Protein AF-A0AB36SQN6-F1 (afdb_monomer)

pLDDT: mean 85.52, std 9.32, range [58.88, 95.12]

Organism: NCBI:txid155322

Radius of gyration: 16.88 Å; Cα contacts (8 Å, |Δi|>4): 206; chains: 1; bounding box: 36×28×57 Å

Solvent-accessible surface area (backbone atoms only — not comparable to full-atom values): 7758 Å² total; per-residue (Å²): 106,82,45,83,35,73,58,81,16,45,70,47,32,49,52,54,48,48,55,47,48,49,56,56,47,68,81,52,64,94,81,62,40,45,36,44,35,35,35,62,91,55,66,18,29,53,28,37,37,28,54,42,69,65,54,45,53,55,48,53,56,50,47,39,61,76,69,49,31,77,82,45,98,50,52,56,61,47,46,70,56,44,43,34,36,38,56,39,47,49,67,56,41,71,76,39,44,82,83,44,64,86,47,40,84,51,95,46,56,43,94,88,42,47,29,28,37,32,82,48,82,60,73,54,78,94,78,88,83,84,78,84,79,79,128

Nearest PDB structures (foldseek):
  2n8m-assembly1_A  TM=4.175E-01  e=2.746E+00  Gallus gallus
  2p4n-assembly1_K  TM=2.845E-01  e=4.450E+00  unclassified

Foldseek 3Di:
DKDKDQQPADVRSVVVLLVVCQVVLADDDPPFKWKKKAFPVVNRSIIMIDRDPVVVVVVVVVVCVVVVLVPDPDSFCSCQRMKMKIKDWPVRCVVPVVVQPPWAWDPRDRPNITITIDIDGDTDDDDDDDDPPDD

Sequence (135 aa):
MVRSLDWGGLKSNWEAFKEFVQREGKGTSILTEYYFVFREDDCGDEAYIFTTHSDLDDWLSEMFWQWERYDTRNVEESMEDVFVWKLISESDFKRLDTLYKGARETSIEINGERYYRKLIKVSVEPTVVVSTNFY

Structure (mmCIF, N/CA/C/O backbone):
data_AF-A0AB36SQN6-F1
#
_entry.id   AF-A0AB36SQN6-F1
#
loop_
_atom_site.group_PDB
_atom_site.id
_atom_site.type_symbol
_atom_site.label_atom_id
_atom_site.label_alt_id
_atom_site.label_comp_id
_atom_site.label_asym_id
_atom_site.label_entity_id
_atom_site.label_seq_id
_atom_site.pdbx_PDB_ins_code
_atom_site.Cartn_x
_atom_site.Cartn_y
_atom_site.Cartn_z
_atom_site.occupancy
_atom_site.B_iso_or_equiv
_atom_site.auth_seq_id
_atom_site.auth_comp_id
_atom_site.auth_asym_id
_atom_site.auth_atom_id
_atom_site.pdbx_PDB_model_num
ATOM 1 N N . MET A 1 1 ? 0.178 13.421 -2.690 1.00 62.34 1 MET A N 1
ATOM 2 C CA . MET A 1 1 ? 1.388 13.747 -1.902 1.00 62.34 1 MET A CA 1
ATOM 3 C C . MET A 1 1 ? 2.085 12.465 -1.479 1.00 62.34 1 MET A C 1
ATOM 5 O O . MET A 1 1 ? 1.464 11.647 -0.810 1.00 62.34 1 MET A O 1
ATOM 9 N N . VAL A 1 2 ? 3.363 12.322 -1.833 1.00 74.50 2 VAL A N 1
ATOM 10 C CA . VAL A 1 2 ? 4.221 11.200 -1.422 1.00 74.50 2 VAL A CA 1
ATOM 11 C C . VAL A 1 2 ? 5.061 11.629 -0.222 1.00 74.50 2 VAL A C 1
ATOM 13 O O . VAL A 1 2 ? 5.615 12.730 -0.225 1.00 74.50 2 VAL A O 1
ATOM 16 N N . ARG A 1 3 ? 5.155 10.789 0.812 1.00 81.31 3 ARG A N 1
ATOM 17 C CA . ARG A 1 3 ? 6.105 10.984 1.922 1.00 81.31 3 ARG A CA 1
ATOM 18 C C . ARG A 1 3 ? 7.043 9.789 2.010 1.00 81.31 3 ARG A C 1
ATOM 20 O O . ARG A 1 3 ? 6.563 8.679 2.213 1.00 81.31 3 ARG A O 1
ATOM 27 N N . SER A 1 4 ? 8.346 10.023 1.889 1.00 82.12 4 SER A N 1
ATOM 28 C CA . SER A 1 4 ? 9.369 9.000 2.109 1.00 82.12 4 SER A CA 1
ATOM 29 C C . SER A 1 4 ? 9.650 8.804 3.602 1.00 82.12 4 SER A C 1
ATOM 31 O O . SER A 1 4 ? 9.551 9.730 4.413 1.00 82.12 4 SER A O 1
ATOM 33 N N . LEU A 1 5 ? 9.977 7.570 3.959 1.00 80.38 5 LEU A N 1
ATOM 34 C CA . LEU A 1 5 ? 10.345 7.107 5.284 1.00 80.38 5 LEU A CA 1
ATOM 35 C C . LEU A 1 5 ? 11.647 6.319 5.158 1.00 80.38 5 LEU A C 1
ATOM 37 O O . LEU A 1 5 ? 11.700 5.351 4.405 1.00 80.38 5 LEU A O 1
ATOM 41 N N . ASP A 1 6 ? 12.654 6.731 5.919 1.00 80.69 6 ASP A N 1
ATOM 42 C CA . ASP A 1 6 ? 13.932 6.031 6.040 1.00 80.69 6 ASP A CA 1
ATOM 43 C C . ASP A 1 6 ? 14.360 6.016 7.513 1.00 80.69 6 ASP A C 1
ATOM 45 O O . ASP A 1 6 ? 15.198 6.791 7.975 1.00 80.69 6 ASP A O 1
ATOM 49 N N . TRP A 1 7 ? 13.659 5.201 8.307 1.00 75.88 7 TRP A N 1
ATOM 50 C CA . TRP A 1 7 ? 13.851 5.088 9.757 1.00 75.88 7 TRP A CA 1
ATOM 51 C C . TRP A 1 7 ? 14.675 3.854 10.158 1.00 75.88 7 TRP A C 1
ATOM 53 O O . TRP A 1 7 ? 14.579 3.390 11.299 1.00 75.88 7 TRP A O 1
ATOM 63 N N . GLY A 1 8 ? 15.479 3.308 9.239 1.00 74.69 8 GLY A N 1
ATOM 64 C CA . 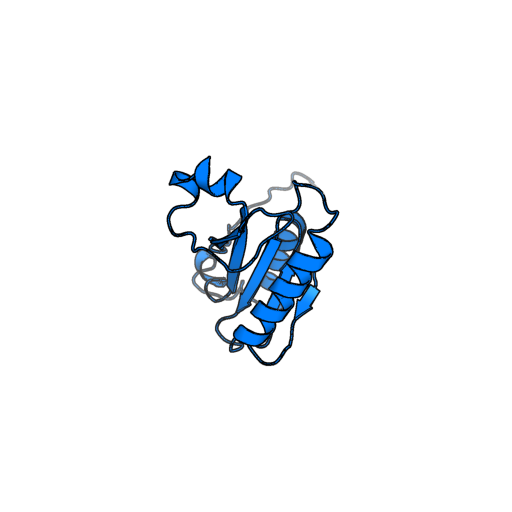GLY A 1 8 ? 16.337 2.145 9.494 1.00 74.69 8 GLY A CA 1
ATOM 65 C C . GLY A 1 8 ? 15.578 0.815 9.522 1.00 74.69 8 GLY A C 1
ATOM 66 O O . GLY A 1 8 ? 15.781 0.004 10.432 1.00 74.69 8 GLY A O 1
ATOM 67 N N . GLY A 1 9 ? 14.656 0.632 8.572 1.00 84.56 9 GLY A N 1
ATOM 68 C CA . GLY A 1 9 ? 14.030 -0.653 8.263 1.00 84.56 9 GLY A CA 1
ATOM 69 C C . GLY A 1 9 ? 12.508 -0.704 8.430 1.00 84.56 9 GLY A C 1
ATOM 70 O O . GLY A 1 9 ? 11.870 0.154 9.054 1.00 84.56 9 GLY A O 1
ATOM 71 N N . LEU A 1 10 ? 11.912 -1.794 7.928 1.00 85.62 10 LEU A N 1
ATOM 72 C CA . LEU A 1 10 ? 10.457 -1.950 7.784 1.00 85.62 10 LEU A CA 1
ATOM 73 C C . LEU A 1 10 ? 9.675 -1.735 9.086 1.00 85.62 10 LEU A C 1
ATOM 75 O O . LEU A 1 10 ? 8.595 -1.145 9.082 1.00 85.62 10 LEU A O 1
ATOM 79 N N . LYS A 1 11 ? 10.199 -2.228 10.216 1.00 88.38 11 LYS A N 1
ATOM 80 C CA . LYS A 1 11 ? 9.527 -2.100 11.516 1.00 88.38 11 LYS A CA 1
ATOM 81 C C . LYS A 1 11 ? 9.444 -0.637 11.949 1.00 88.38 11 LYS A C 1
ATOM 83 O O . LYS A 1 11 ? 8.368 -0.191 12.333 1.00 88.38 11 LYS A O 1
ATOM 88 N N . SER A 1 12 ? 10.553 0.094 11.879 1.00 88.50 12 SER A N 1
ATOM 89 C CA . SER A 1 12 ? 10.612 1.510 12.250 1.00 88.50 12 SER A CA 1
ATOM 90 C C . SER A 1 12 ? 9.764 2.362 11.306 1.00 88.50 12 SER A C 1
ATOM 92 O O . SER A 1 12 ? 8.981 3.193 11.759 1.00 88.50 12 SER A O 1
ATOM 94 N N . ASN A 1 13 ? 9.836 2.079 10.003 1.00 90.81 13 ASN A N 1
ATOM 95 C CA . ASN A 1 13 ? 9.009 2.728 8.989 1.00 90.81 13 ASN A CA 1
ATOM 96 C C . ASN A 1 13 ? 7.512 2.487 9.223 1.00 90.81 13 ASN A C 1
ATOM 98 O O . ASN A 1 13 ? 6.708 3.414 9.123 1.00 90.81 13 ASN A O 1
ATOM 102 N N . TRP A 1 14 ? 7.128 1.271 9.613 1.00 91.56 14 TRP A N 1
ATOM 103 C CA . TRP A 1 14 ? 5.750 0.973 9.984 1.00 91.56 14 TRP A CA 1
ATOM 104 C C . TRP A 1 14 ? 5.298 1.746 11.229 1.00 91.56 14 TRP A C 1
ATOM 106 O O . TRP A 1 14 ? 4.194 2.284 11.236 1.00 91.56 14 TRP A O 1
ATOM 116 N N . GLU A 1 15 ? 6.126 1.844 12.274 1.00 91.75 15 GLU A N 1
ATOM 117 C CA . GLU A 1 15 ? 5.802 2.658 13.456 1.00 91.75 15 GLU A CA 1
ATOM 118 C C . GLU A 1 15 ? 5.600 4.137 13.088 1.00 91.75 15 GLU A C 1
ATOM 120 O O . GLU A 1 15 ? 4.573 4.717 13.445 1.00 91.75 15 GLU A O 1
ATOM 125 N N . ALA A 1 16 ? 6.497 4.713 12.284 1.00 91.56 16 ALA A N 1
ATOM 126 C CA . ALA A 1 16 ? 6.369 6.088 11.800 1.00 91.56 16 ALA A CA 1
ATOM 127 C C . ALA A 1 16 ? 5.099 6.300 10.955 1.00 91.56 16 ALA A C 1
ATOM 129 O O . ALA A 1 16 ? 4.413 7.318 11.086 1.00 91.56 16 ALA A O 1
ATOM 130 N N . PHE A 1 17 ? 4.740 5.321 10.118 1.00 92.25 17 PHE A N 1
ATOM 131 C CA . PHE A 1 17 ? 3.482 5.335 9.379 1.00 92.25 17 PHE A CA 1
ATOM 132 C C . PHE A 1 17 ? 2.266 5.330 10.311 1.00 92.25 17 PHE A C 1
ATOM 134 O O . PHE A 1 17 ? 1.352 6.131 10.117 1.00 92.25 17 PHE A O 1
ATOM 141 N N . LYS A 1 18 ? 2.255 4.494 11.357 1.00 91.75 18 LYS A N 1
ATOM 142 C CA . LYS A 1 18 ? 1.161 4.485 12.342 1.00 91.75 18 LYS A CA 1
ATOM 143 C C . LYS A 1 18 ? 0.998 5.844 13.018 1.00 91.75 18 LYS A C 1
ATOM 145 O O . LYS A 1 18 ? -0.121 6.347 13.093 1.00 91.75 18 LYS A O 1
ATOM 150 N N . GLU A 1 19 ? 2.094 6.451 13.469 1.00 90.94 19 GLU A N 1
ATOM 151 C CA . GLU A 1 19 ? 2.069 7.782 14.087 1.00 90.94 19 GLU A CA 1
ATOM 152 C C . GLU A 1 19 ? 1.550 8.853 13.120 1.00 90.94 19 GLU A C 1
ATOM 154 O O . GLU A 1 19 ? 0.759 9.719 13.502 1.00 90.94 19 GLU A O 1
ATOM 159 N N . PHE A 1 20 ? 1.961 8.790 11.850 1.00 90.38 20 PHE A N 1
ATOM 160 C CA . PHE A 1 20 ? 1.447 9.661 10.796 1.00 90.38 20 PHE A CA 1
ATOM 161 C C . PHE A 1 20 ? -0.070 9.517 10.633 1.00 90.38 20 PHE A C 1
ATOM 163 O O . PHE A 1 20 ? -0.785 10.513 10.743 1.00 90.38 20 PHE A O 1
ATOM 170 N N . VAL A 1 21 ? -0.565 8.293 10.443 1.00 89.50 21 VAL A N 1
ATOM 171 C CA . VAL A 1 21 ? -1.993 8.019 10.235 1.00 89.50 21 VAL A CA 1
ATOM 172 C C . VAL A 1 21 ? -2.823 8.449 11.445 1.00 89.50 21 VAL A C 1
ATOM 174 O O . VAL A 1 21 ? -3.855 9.092 11.289 1.00 89.50 21 VAL A O 1
ATOM 177 N N . GLN A 1 22 ? -2.368 8.166 12.667 1.00 87.94 22 GLN A N 1
ATOM 178 C CA . GLN A 1 22 ? -3.093 8.536 13.887 1.00 87.94 22 GLN A CA 1
ATOM 179 C C . GLN A 1 22 ? -3.118 10.045 14.155 1.00 87.94 22 GLN A C 1
ATOM 181 O O . GLN A 1 22 ? -4.027 10.536 14.827 1.00 87.94 22 GLN A O 1
ATOM 186 N N . ARG A 1 23 ? -2.119 10.784 13.666 1.00 86.25 23 ARG A N 1
ATOM 187 C CA . ARG A 1 23 ? -2.052 12.244 13.770 1.00 86.25 23 ARG A CA 1
ATOM 188 C C . ARG A 1 23 ? -2.912 12.921 12.708 1.00 86.25 23 ARG A C 1
ATOM 190 O O . ARG A 1 23 ? -3.724 13.767 13.057 1.00 86.25 23 ARG A O 1
ATOM 197 N N . GLU A 1 24 ? -2.742 12.553 11.441 1.00 82.38 24 GLU A N 1
ATOM 198 C CA . GLU A 1 24 ? -3.441 13.188 10.314 1.00 82.38 24 GLU A CA 1
ATOM 199 C C . GLU A 1 24 ? -4.894 12.713 10.194 1.00 82.38 24 GLU A C 1
ATOM 201 O O . GLU A 1 24 ? -5.769 13.482 9.806 1.00 82.38 24 GLU A O 1
ATOM 206 N N . GLY A 1 25 ? -5.178 11.464 10.578 1.00 73.44 25 GLY A N 1
ATOM 207 C CA . GLY A 1 25 ? -6.524 10.882 10.619 1.00 73.44 25 GLY A CA 1
ATOM 208 C C . GLY A 1 25 ? -7.483 11.617 11.565 1.00 73.44 25 GLY A C 1
ATOM 209 O O . GLY A 1 25 ? -8.704 11.585 11.398 1.00 73.44 25 GLY A O 1
ATOM 210 N N . LYS A 1 26 ? -6.942 12.340 12.554 1.00 65.06 26 LYS A N 1
ATOM 211 C CA . LYS A 1 26 ? -7.705 13.197 13.471 1.00 65.06 26 LYS A CA 1
ATOM 212 C C . LYS A 1 26 ? -8.037 14.530 12.794 1.00 65.06 26 LYS A C 1
ATOM 214 O O . LYS A 1 26 ? -7.457 15.561 13.114 1.00 65.06 26 LYS A O 1
ATOM 219 N N . GLY A 1 27 ? -8.979 14.504 11.854 1.00 58.88 27 GLY A N 1
ATOM 220 C CA . GLY A 1 27 ? -9.505 15.705 11.189 1.00 58.88 27 GLY A CA 1
ATOM 221 C C . GLY A 1 27 ? -9.545 15.638 9.664 1.00 58.88 27 GLY A C 1
ATOM 222 O O . GLY A 1 27 ? -10.016 16.581 9.031 1.00 58.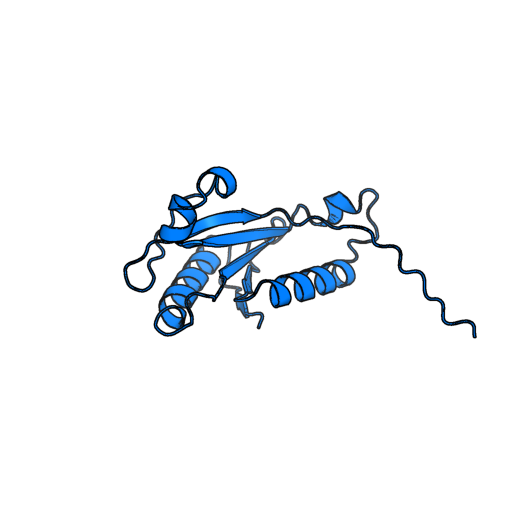88 27 GLY A O 1
ATOM 223 N N . THR A 1 28 ? -9.079 14.543 9.068 1.00 60.69 28 THR A N 1
ATOM 224 C CA . THR A 1 28 ? -9.184 14.290 7.627 1.00 60.69 28 THR A CA 1
ATOM 225 C C . THR A 1 28 ? -10.508 13.617 7.260 1.00 60.69 28 THR A C 1
ATOM 227 O O . THR A 1 28 ? -11.214 13.060 8.102 1.00 60.69 28 THR A O 1
ATOM 230 N N . SER A 1 29 ? -10.890 13.753 5.988 1.00 62.31 29 SER A N 1
ATOM 231 C CA . SER A 1 29 ? -12.131 13.201 5.441 1.00 62.31 29 SER A CA 1
ATOM 232 C C . SER A 1 29 ? -12.161 11.675 5.566 1.00 62.31 29 SER A C 1
ATOM 234 O O . SER A 1 29 ? -11.143 11.016 5.382 1.00 62.31 29 SER A O 1
ATOM 236 N N . ILE A 1 30 ? -13.355 11.108 5.754 1.00 61.53 30 ILE A N 1
ATOM 237 C CA . ILE A 1 30 ? -13.611 9.654 5.709 1.00 61.53 30 ILE A CA 1
ATOM 238 C C . ILE A 1 30 ? -13.177 9.010 4.375 1.00 61.53 30 ILE A C 1
ATOM 240 O O . ILE A 1 30 ? -13.076 7.795 4.273 1.00 61.53 30 ILE A O 1
ATOM 244 N N . LEU A 1 31 ? -12.933 9.830 3.348 1.00 68.00 31 LEU A N 1
ATOM 245 C CA . LEU A 1 31 ? -12.509 9.415 2.012 1.00 68.00 31 LEU A CA 1
ATOM 246 C C . LEU A 1 31 ? -10.986 9.284 1.858 1.00 68.00 31 LEU A C 1
ATOM 248 O O . LEU A 1 31 ? -10.522 8.956 0.770 1.00 68.00 31 LEU A O 1
ATOM 252 N N . THR A 1 32 ? -10.197 9.597 2.889 1.00 81.44 32 THR A N 1
ATOM 253 C CA . THR A 1 32 ? -8.739 9.471 2.807 1.00 81.44 32 THR A CA 1
ATOM 254 C C . THR A 1 32 ? -8.332 7.999 2.813 1.00 81.44 32 THR A C 1
ATOM 256 O O . THR A 1 32 ? -8.643 7.257 3.741 1.00 81.44 32 THR A O 1
ATOM 259 N N . GLU A 1 33 ? -7.598 7.583 1.783 1.00 87.94 33 GLU A N 1
ATOM 260 C CA . GLU A 1 33 ? -7.103 6.216 1.643 1.00 87.94 33 GLU A CA 1
ATOM 261 C C . GLU A 1 33 ? -5.617 6.160 1.973 1.00 87.94 33 GLU A C 1
ATOM 263 O O . GLU A 1 33 ? -4.818 6.826 1.326 1.00 87.94 33 GLU A O 1
ATOM 268 N N . TYR A 1 34 ? -5.220 5.349 2.949 1.00 92.38 34 TYR A N 1
ATOM 269 C CA . TYR A 1 34 ? -3.816 5.253 3.339 1.00 92.38 34 TYR A CA 1
ATOM 270 C C . TYR A 1 34 ? -3.142 4.040 2.704 1.00 92.38 34 TYR A C 1
ATOM 272 O O . TYR A 1 34 ? -3.588 2.903 2.891 1.00 92.38 34 TYR A O 1
ATOM 280 N N . TYR A 1 35 ? -2.025 4.291 2.030 1.00 94.88 35 TYR A N 1
ATOM 281 C CA . TYR A 1 35 ? -1.160 3.274 1.447 1.00 94.88 35 TYR A CA 1
ATOM 282 C C . TYR A 1 35 ? 0.245 3.383 2.034 1.00 94.88 35 TYR A C 1
ATOM 284 O O . TYR A 1 35 ? 0.782 4.481 2.183 1.00 94.88 35 TYR A O 1
ATOM 292 N N . PHE A 1 36 ? 0.830 2.233 2.352 1.00 94.62 36 PHE A N 1
ATOM 293 C CA . PHE A 1 36 ? 2.208 2.083 2.799 1.00 94.62 36 PHE A CA 1
ATOM 294 C C . PHE A 1 36 ? 2.940 1.171 1.817 1.00 94.62 36 PHE A C 1
ATOM 296 O O . PHE A 1 36 ? 2.576 0.002 1.678 1.00 94.62 36 PHE A O 1
ATOM 303 N N . VAL A 1 37 ? 3.939 1.713 1.131 1.00 93.94 37 VAL A N 1
ATOM 304 C CA . VAL A 1 37 ? 4.711 1.020 0.099 1.00 93.94 37 VAL A CA 1
ATOM 305 C C . VAL A 1 37 ? 6.115 0.750 0.610 1.00 93.94 37 VAL A C 1
ATOM 307 O O . VAL A 1 37 ? 6.723 1.629 1.213 1.00 93.94 37 VAL A O 1
ATOM 310 N N . PHE A 1 38 ? 6.631 -0.449 0.375 1.00 90.94 38 PHE A N 1
ATOM 311 C CA . PHE A 1 38 ? 8.005 -0.830 0.697 1.00 90.94 38 PHE A CA 1
ATOM 312 C C . PHE A 1 38 ? 8.500 -1.870 -0.310 1.00 90.94 38 PHE A C 1
ATOM 314 O O . PHE A 1 38 ? 7.694 -2.562 -0.938 1.00 90.94 38 PHE A O 1
ATOM 321 N N . ARG A 1 39 ? 9.819 -1.986 -0.456 1.00 86.88 39 ARG A N 1
ATOM 322 C CA . ARG A 1 39 ? 10.458 -2.956 -1.354 1.00 86.88 39 ARG A CA 1
ATOM 323 C C . ARG A 1 39 ? 11.127 -4.084 -0.581 1.00 86.88 39 ARG A C 1
ATOM 325 O O . ARG A 1 39 ? 11.594 -3.867 0.538 1.00 86.88 39 ARG A O 1
ATOM 332 N N . GLU A 1 40 ? 11.163 -5.280 -1.168 1.00 77.31 40 GLU A N 1
ATOM 333 C CA . GLU A 1 40 ? 11.825 -6.445 -0.560 1.00 77.31 40 GLU A CA 1
ATOM 334 C C . GLU A 1 40 ? 13.348 -6.285 -0.490 1.00 77.31 40 GLU A C 1
ATOM 336 O O . GLU A 1 40 ? 13.942 -6.513 0.565 1.00 77.31 40 GLU A O 1
ATOM 341 N N . ASP A 1 41 ? 13.962 -5.848 -1.593 1.00 66.00 41 ASP A N 1
ATOM 342 C CA . ASP A 1 41 ? 15.424 -5.789 -1.746 1.00 66.00 41 ASP A CA 1
ATOM 343 C C . ASP A 1 41 ? 16.093 -4.751 -0.835 1.00 66.00 41 ASP A C 1
ATOM 345 O O . ASP A 1 41 ? 17.249 -4.918 -0.446 1.00 66.00 41 ASP A O 1
ATOM 349 N N . ASP A 1 42 ? 15.358 -3.719 -0.420 1.00 60.56 42 ASP A N 1
ATOM 350 C CA . ASP A 1 42 ? 15.902 -2.624 0.386 1.00 60.56 42 ASP A CA 1
ATOM 351 C C . ASP A 1 42 ? 15.849 -2.924 1.897 1.00 60.56 42 ASP A C 1
ATOM 353 O O . ASP A 1 42 ? 15.935 -2.009 2.703 1.00 60.56 42 ASP A O 1
ATOM 357 N N . CYS A 1 43 ? 15.611 -4.174 2.329 1.00 59.50 43 CYS A N 1
ATOM 358 C CA . CYS A 1 43 ? 15.328 -4.529 3.739 1.00 59.50 43 CYS A CA 1
ATOM 359 C C . CYS A 1 43 ? 14.183 -3.702 4.382 1.00 59.50 43 CYS A C 1
ATOM 361 O O . CYS A 1 43 ? 13.997 -3.690 5.607 1.00 59.50 43 CYS A O 1
ATOM 363 N N . GLY A 1 44 ? 13.380 -3.025 3.553 1.00 59.69 44 GLY A N 1
ATOM 364 C CA . GLY A 1 44 ? 12.411 -2.017 3.964 1.00 59.69 44 GLY A CA 1
ATOM 365 C C . GLY A 1 44 ? 13.026 -0.764 4.593 1.00 59.69 44 GLY A C 1
ATOM 366 O O . GLY A 1 44 ? 12.338 -0.132 5.395 1.00 59.69 44 GLY A O 1
ATOM 367 N N . ASP A 1 45 ? 14.283 -0.437 4.285 1.00 69.62 45 ASP A N 1
ATOM 368 C CA . ASP A 1 45 ? 14.949 0.809 4.676 1.00 69.62 45 ASP A CA 1
ATOM 369 C C . ASP A 1 45 ? 14.206 1.999 4.077 1.00 69.62 45 ASP A C 1
ATOM 371 O O . ASP A 1 45 ? 13.827 2.909 4.807 1.00 69.62 45 ASP A O 1
ATOM 375 N N . GLU A 1 46 ? 13.823 1.905 2.804 1.00 82.06 46 GLU A N 1
ATOM 376 C CA . GLU A 1 46 ? 12.946 2.878 2.166 1.00 82.06 46 GLU A CA 1
ATOM 377 C C . GLU A 1 46 ? 11.484 2.413 2.178 1.00 82.06 46 GLU A C 1
ATOM 379 O O . GLU A 1 46 ? 11.126 1.334 1.692 1.00 82.06 46 GLU A O 1
ATOM 384 N N . ALA A 1 47 ? 10.611 3.260 2.717 1.00 89.56 47 ALA A N 1
ATOM 385 C CA . ALA A 1 47 ? 9.169 3.105 2.612 1.00 89.56 47 ALA A CA 1
ATOM 386 C C . ALA A 1 47 ? 8.500 4.427 2.231 1.00 89.56 47 ALA A C 1
ATOM 388 O O . ALA A 1 47 ? 9.029 5.512 2.458 1.00 89.56 47 ALA A O 1
ATOM 389 N N . TYR A 1 48 ? 7.304 4.345 1.665 1.00 92.75 48 TYR A N 1
ATOM 390 C CA . TYR A 1 48 ? 6.593 5.496 1.125 1.00 92.75 48 TYR A CA 1
ATOM 391 C C . TYR A 1 48 ? 5.137 5.483 1.583 1.00 92.75 48 TYR A C 1
ATOM 393 O O . TYR A 1 48 ? 4.501 4.430 1.660 1.00 92.75 48 TYR A O 1
ATOM 401 N N . ILE A 1 49 ? 4.602 6.660 1.902 1.00 93.81 49 ILE A N 1
ATOM 402 C CA . ILE A 1 49 ? 3.211 6.842 2.317 1.00 93.81 49 ILE A CA 1
ATOM 403 C C . ILE A 1 49 ? 2.450 7.636 1.262 1.00 93.81 49 ILE A C 1
ATOM 405 O O . ILE A 1 49 ? 2.907 8.701 0.836 1.00 93.81 49 ILE A O 1
ATOM 409 N N . PHE A 1 50 ? 1.245 7.164 0.945 1.00 93.75 50 PHE A N 1
ATOM 410 C CA . PHE A 1 50 ? 0.289 7.840 0.073 1.00 93.75 50 PHE A CA 1
ATOM 411 C C . PHE A 1 50 ? -1.074 7.937 0.753 1.00 93.75 50 PHE A C 1
ATOM 413 O O . PHE A 1 50 ? -1.463 7.060 1.526 1.00 93.75 50 PHE A O 1
ATOM 420 N N . THR A 1 51 ? -1.791 9.022 0.466 1.00 91.62 51 THR A N 1
ATOM 421 C CA . THR A 1 51 ? -3.122 9.317 1.027 1.00 91.62 51 THR A CA 1
ATOM 422 C C . THR A 1 51 ? -4.240 9.313 -0.023 1.00 91.62 51 THR A C 1
ATOM 424 O O . THR A 1 51 ? -5.391 9.621 0.294 1.00 91.62 51 THR A O 1
ATOM 427 N N . THR A 1 52 ? -3.900 9.029 -1.283 1.00 89.94 52 THR A N 1
ATOM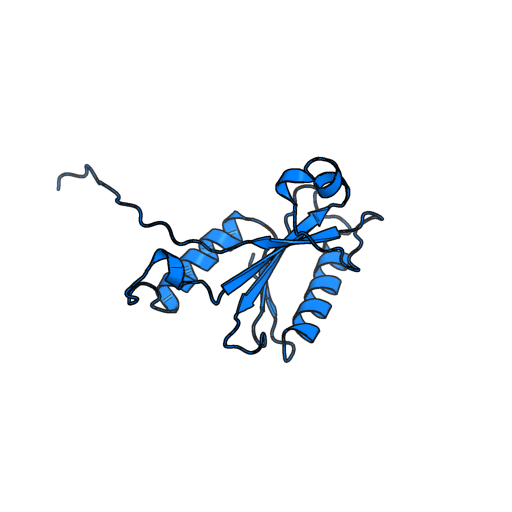 428 C CA . THR A 1 52 ? -4.838 8.866 -2.398 1.00 89.94 52 THR A CA 1
ATOM 429 C C . THR A 1 52 ? -4.338 7.759 -3.322 1.00 89.94 52 THR A C 1
ATOM 431 O O . THR A 1 52 ? -3.133 7.511 -3.396 1.00 89.94 52 THR A O 1
ATOM 434 N N . HIS A 1 53 ? -5.257 7.098 -4.027 1.00 90.81 53 HIS A N 1
ATOM 435 C CA . HIS A 1 53 ? -4.899 6.082 -5.014 1.00 90.81 53 HIS A CA 1
ATOM 436 C C . HIS A 1 53 ? -4.184 6.674 -6.237 1.00 90.81 53 HIS A C 1
ATOM 438 O O . HIS A 1 53 ? -3.196 6.109 -6.683 1.00 90.81 53 HIS A O 1
ATOM 444 N N . SER A 1 54 ? -4.611 7.844 -6.725 1.00 91.50 54 SER A N 1
ATOM 445 C CA . SER A 1 54 ? -3.993 8.481 -7.897 1.00 91.50 54 SER A CA 1
ATOM 446 C C . SER A 1 54 ? -2.525 8.839 -7.665 1.00 91.50 54 SER A C 1
ATOM 448 O O . SER A 1 54 ? -1.699 8.595 -8.530 1.00 91.50 54 SER A O 1
ATOM 450 N N . ASP A 1 55 ? -2.181 9.351 -6.475 1.00 92.62 55 ASP A N 1
ATOM 451 C CA . ASP A 1 55 ? -0.779 9.640 -6.142 1.00 92.62 55 ASP A CA 1
ATOM 452 C C . ASP A 1 55 ? 0.089 8.371 -6.134 1.00 92.62 55 ASP A C 1
ATOM 454 O O . ASP A 1 55 ? 1.275 8.433 -6.450 1.00 92.62 55 ASP A O 1
ATOM 458 N N . LEU A 1 56 ? -0.485 7.238 -5.711 1.00 94.12 56 LEU A N 1
ATOM 459 C CA . LEU A 1 56 ? 0.201 5.949 -5.706 1.00 94.12 56 LEU A CA 1
ATOM 460 C C . LEU A 1 56 ? 0.428 5.454 -7.138 1.00 94.12 56 LEU A C 1
ATOM 462 O O . LEU A 1 56 ? 1.539 5.039 -7.452 1.00 94.12 56 LEU A O 1
ATOM 466 N N . ASP A 1 57 ? -0.596 5.510 -7.989 1.00 92.88 57 ASP A N 1
ATOM 467 C CA . ASP A 1 57 ? -0.516 5.049 -9.380 1.00 92.88 57 ASP A CA 1
ATOM 468 C C . ASP A 1 57 ? 0.467 5.887 -10.208 1.00 92.88 57 ASP A C 1
ATOM 470 O O . ASP A 1 57 ? 1.291 5.330 -10.940 1.00 92.88 57 ASP A O 1
ATOM 474 N N . ASP A 1 58 ? 0.430 7.214 -10.053 1.00 93.50 58 ASP A N 1
ATOM 475 C CA . ASP A 1 58 ? 1.360 8.126 -10.723 1.00 93.50 58 ASP A CA 1
ATOM 476 C C . ASP A 1 58 ? 2.807 7.822 -10.307 1.00 93.50 58 ASP A C 1
ATOM 478 O O . ASP A 1 58 ? 3.697 7.712 -11.152 1.00 93.50 58 ASP A O 1
ATOM 482 N N . TRP A 1 59 ? 3.040 7.610 -9.007 1.00 94.94 59 TRP A N 1
ATOM 483 C CA . TRP A 1 59 ? 4.365 7.276 -8.490 1.00 94.94 59 TRP A CA 1
ATOM 484 C C . TRP A 1 59 ? 4.837 5.891 -8.933 1.00 94.94 59 TRP A C 1
ATO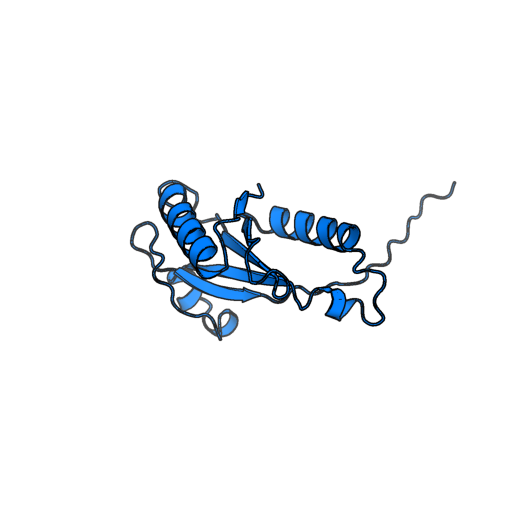M 486 O O . TRP A 1 59 ? 5.976 5.754 -9.366 1.00 94.94 59 TRP A O 1
ATOM 496 N N . LEU A 1 60 ? 3.986 4.860 -8.881 1.00 93.88 60 LEU A N 1
ATOM 497 C CA . LEU A 1 60 ? 4.339 3.520 -9.367 1.00 93.88 60 LEU A CA 1
ATOM 498 C C . LEU A 1 60 ? 4.709 3.555 -10.852 1.00 93.88 60 LEU A C 1
ATOM 500 O O . LEU A 1 60 ? 5.680 2.914 -11.254 1.00 93.88 60 LEU A O 1
ATOM 504 N N . SER A 1 61 ? 3.979 4.344 -11.644 1.00 92.56 61 SER A N 1
ATOM 505 C CA . SER A 1 61 ? 4.272 4.558 -13.061 1.00 92.56 61 SER A CA 1
ATOM 506 C C . SER A 1 61 ? 5.623 5.243 -13.259 1.00 92.56 61 SER A C 1
ATOM 508 O O . SER A 1 61 ? 6.411 4.807 -14.092 1.00 92.56 61 SER A O 1
ATOM 510 N N . GLU A 1 62 ? 5.926 6.286 -12.485 1.00 93.38 62 GLU A N 1
ATOM 511 C CA . GLU A 1 62 ? 7.226 6.962 -12.523 1.00 93.38 62 GLU A CA 1
ATOM 512 C C . GLU A 1 62 ? 8.370 6.007 -12.140 1.00 93.38 62 GLU A C 1
ATOM 514 O O . GLU A 1 62 ? 9.357 5.892 -12.874 1.00 93.38 62 GLU A O 1
ATOM 519 N N . MET A 1 63 ? 8.216 5.265 -11.040 1.00 91.81 63 MET A N 1
ATOM 520 C CA . MET A 1 63 ? 9.240 4.345 -10.548 1.00 91.81 63 MET A CA 1
ATOM 521 C C . MET A 1 63 ? 9.454 3.142 -11.466 1.00 91.81 63 MET A C 1
ATOM 523 O O . MET A 1 63 ? 10.581 2.664 -11.582 1.00 91.81 63 MET A O 1
ATOM 527 N N . PHE A 1 64 ? 8.418 2.675 -12.168 1.00 91.88 64 PHE A N 1
ATOM 528 C CA . PHE A 1 64 ? 8.557 1.646 -13.199 1.00 91.88 64 PHE A CA 1
ATOM 529 C C . PHE A 1 64 ? 9.607 2.042 -14.250 1.00 91.88 64 PHE A C 1
ATOM 531 O O . PHE A 1 64 ? 10.473 1.237 -14.597 1.00 91.88 64 PHE A O 1
ATOM 538 N N . TRP A 1 65 ? 9.571 3.294 -14.720 1.00 91.25 65 TRP A N 1
ATOM 539 C CA . TRP A 1 65 ? 10.544 3.801 -15.689 1.00 91.25 65 TRP A CA 1
ATOM 540 C C . TRP A 1 65 ? 11.907 4.070 -15.057 1.00 91.25 65 TRP A C 1
ATOM 542 O O . TRP A 1 65 ? 12.921 3.691 -15.637 1.00 91.25 65 TRP A O 1
ATOM 552 N N . GLN A 1 66 ? 11.944 4.696 -13.876 1.00 91.88 66 GLN A N 1
ATOM 553 C CA . GLN A 1 66 ? 13.204 5.042 -13.204 1.00 91.88 66 GLN A CA 1
ATOM 554 C C . GLN A 1 66 ? 14.021 3.817 -12.794 1.00 91.88 66 GLN A C 1
ATOM 556 O O . GLN A 1 66 ? 15.247 3.853 -12.848 1.00 91.88 66 GLN A O 1
ATOM 561 N N . TRP A 1 67 ? 13.358 2.732 -12.399 1.00 90.88 67 TRP A N 1
ATOM 562 C CA . TRP A 1 67 ? 14.012 1.467 -12.072 1.00 90.88 67 TRP A CA 1
ATOM 563 C C . TRP A 1 67 ? 14.212 0.557 -13.288 1.00 90.88 67 TRP A C 1
ATOM 565 O O . TRP A 1 67 ? 14.514 -0.621 -13.110 1.00 90.88 67 TRP A O 1
ATOM 575 N N . GLU A 1 68 ? 13.998 1.072 -14.503 1.00 90.31 68 GLU A N 1
ATOM 576 C CA . GLU A 1 68 ? 14.194 0.351 -15.765 1.00 90.31 68 GLU A CA 1
ATOM 577 C C . GLU A 1 68 ? 13.439 -0.991 -15.820 1.00 90.31 68 GLU A C 1
ATOM 579 O O . GLU A 1 68 ? 13.862 -1.954 -16.460 1.00 90.31 68 GLU A O 1
ATOM 584 N N . ARG A 1 69 ? 12.266 -1.063 -15.171 1.00 88.31 69 ARG A N 1
ATOM 585 C CA . ARG A 1 69 ? 11.475 -2.301 -15.049 1.00 88.31 69 ARG A CA 1
ATOM 586 C C . ARG A 1 69 ? 10.925 -2.798 -16.383 1.00 88.31 69 ARG A C 1
ATOM 588 O O . ARG A 1 69 ? 10.427 -3.914 -16.449 1.00 88.31 69 ARG A O 1
ATOM 595 N N . TYR A 1 70 ? 11.017 -1.995 -17.439 1.00 85.69 70 TYR A N 1
ATOM 596 C CA . TYR A 1 70 ? 10.658 -2.381 -18.800 1.00 85.69 70 TYR A CA 1
ATOM 597 C C . TYR A 1 70 ? 11.650 -3.370 -19.431 1.00 85.69 70 TYR A C 1
ATOM 599 O O . TYR A 1 70 ? 11.266 -4.078 -20.358 1.00 85.69 70 TYR A O 1
ATOM 607 N N . ASP A 1 71 ? 12.897 -3.451 -18.950 1.00 83.00 71 ASP A N 1
ATOM 608 C CA . ASP A 1 71 ? 13.929 -4.351 -19.493 1.00 83.00 71 ASP A CA 1
ATOM 609 C C . ASP A 1 71 ? 13.917 -5.730 -18.810 1.00 83.00 71 ASP A C 1
ATOM 611 O O . ASP A 1 71 ? 14.942 -6.336 -18.497 1.00 83.00 71 ASP A O 1
ATOM 615 N N . THR A 1 72 ? 12.718 -6.242 -18.535 1.00 83.81 72 THR A N 1
ATOM 616 C CA . THR A 1 72 ? 12.515 -7.606 -18.043 1.00 83.81 72 THR A CA 1
ATOM 617 C C . THR A 1 72 ? 11.868 -8.474 -19.113 1.00 83.81 72 THR A C 1
ATOM 619 O O . THR A 1 72 ? 11.129 -8.013 -19.982 1.00 83.81 72 THR A O 1
ATOM 622 N N . ARG A 1 73 ? 12.103 -9.784 -19.022 1.00 82.06 73 ARG A N 1
ATOM 623 C CA . ARG A 1 73 ? 11.446 -10.770 -19.891 1.00 82.06 73 ARG A CA 1
ATOM 624 C C . ARG A 1 73 ? 9.956 -10.916 -19.593 1.00 82.06 73 ARG A C 1
ATOM 626 O O . ARG A 1 73 ? 9.222 -11.334 -20.484 1.00 82.06 73 ARG A O 1
ATOM 633 N N . ASN A 1 74 ? 9.533 -10.613 -18.365 1.00 86.06 74 ASN A N 1
ATOM 634 C CA . ASN A 1 74 ? 8.141 -10.689 -17.939 1.00 86.06 74 ASN A CA 1
ATOM 635 C C . ASN A 1 74 ? 7.701 -9.362 -17.311 1.00 86.06 74 ASN A C 1
ATOM 637 O O . ASN A 1 74 ? 7.932 -9.124 -16.128 1.00 86.06 74 ASN A O 1
ATOM 641 N N . VAL A 1 75 ? 7.114 -8.485 -18.131 1.00 86.31 75 VAL A N 1
ATOM 642 C CA . VAL A 1 75 ? 6.706 -7.133 -17.712 1.00 86.31 75 VAL A CA 1
ATOM 643 C C . VAL A 1 75 ? 5.617 -7.183 -16.639 1.00 86.31 75 VAL A C 1
ATOM 645 O O . VAL A 1 75 ? 5.622 -6.361 -15.735 1.00 86.31 75 VAL A O 1
ATOM 648 N N . GLU A 1 76 ? 4.723 -8.170 -16.683 1.00 84.94 76 GLU A N 1
ATOM 649 C CA . GLU A 1 76 ? 3.630 -8.292 -15.707 1.00 84.94 76 GLU A CA 1
ATOM 650 C C . GLU A 1 76 ? 4.148 -8.558 -14.284 1.00 84.94 76 GLU A C 1
ATOM 652 O O . GLU A 1 76 ? 3.539 -8.121 -13.308 1.00 84.94 76 GLU A O 1
ATOM 657 N N . GLU A 1 77 ? 5.300 -9.224 -14.175 1.00 86.25 77 GLU A N 1
ATOM 658 C CA . GLU A 1 77 ? 5.978 -9.550 -12.914 1.00 86.25 77 GLU A CA 1
ATOM 659 C C . GLU A 1 77 ? 7.093 -8.543 -12.574 1.00 86.25 77 GLU A C 1
ATOM 661 O O . GLU A 1 77 ? 7.841 -8.709 -11.611 1.00 86.25 77 GLU A O 1
ATOM 666 N N . SER A 1 78 ? 7.228 -7.461 -13.347 1.00 89.19 78 SER A N 1
ATOM 667 C CA . SER A 1 78 ? 8.372 -6.555 -13.241 1.00 89.19 78 SER A CA 1
ATOM 668 C C . SER A 1 78 ? 8.411 -5.734 -11.956 1.00 89.19 78 SER A C 1
ATOM 670 O O . SER A 1 78 ? 9.402 -5.046 -11.734 1.00 89.19 78 SER A O 1
ATOM 672 N N . MET A 1 79 ? 7.344 -5.743 -11.153 1.00 91.19 79 MET A N 1
ATOM 673 C CA . MET A 1 79 ? 7.213 -4.999 -9.893 1.00 91.19 79 MET A CA 1
ATOM 674 C C . MET A 1 79 ? 6.791 -5.899 -8.720 1.00 91.19 79 MET A C 1
ATOM 676 O O . MET A 1 79 ? 6.209 -5.411 -7.753 1.00 91.19 79 MET A O 1
ATOM 680 N N . GLU A 1 80 ? 7.055 -7.209 -8.782 1.00 90.00 80 GLU A N 1
ATOM 681 C CA . GLU A 1 80 ? 6.666 -8.143 -7.711 1.00 90.00 80 GLU A CA 1
ATOM 682 C C . GLU A 1 80 ? 7.375 -7.905 -6.368 1.00 90.00 80 GLU A C 1
ATOM 684 O O . GLU A 1 80 ? 6.821 -8.247 -5.324 1.00 90.00 80 GLU A O 1
ATOM 689 N N . ASP A 1 81 ? 8.554 -7.278 -6.376 1.00 89.19 81 ASP A N 1
ATOM 690 C CA . ASP A 1 81 ? 9.305 -6.866 -5.180 1.00 89.19 81 ASP A CA 1
ATOM 691 C C . ASP A 1 81 ? 8.712 -5.624 -4.489 1.00 89.19 81 ASP A C 1
ATOM 693 O O . ASP A 1 81 ? 9.166 -5.246 -3.406 1.00 89.19 81 ASP A O 1
ATOM 697 N N . VAL A 1 82 ? 7.725 -4.964 -5.108 1.00 91.56 82 VAL A N 1
ATOM 698 C CA . VAL A 1 82 ? 7.066 -3.766 -4.578 1.00 91.56 82 VAL A CA 1
ATOM 699 C C . VAL A 1 82 ? 5.785 -4.165 -3.857 1.00 91.56 82 VAL A C 1
ATOM 701 O O . VAL A 1 82 ? 4.784 -4.565 -4.456 1.00 91.56 82 VAL A O 1
ATOM 704 N N . PHE A 1 83 ? 5.783 -3.999 -2.540 1.00 92.06 83 PHE A N 1
ATOM 705 C CA . PHE A 1 83 ? 4.648 -4.343 -1.698 1.00 92.06 83 PHE A CA 1
ATOM 706 C C . PHE A 1 83 ? 3.862 -3.105 -1.290 1.00 92.06 83 PHE A C 1
ATOM 708 O O . PHE A 1 83 ? 4.417 -2.148 -0.755 1.00 92.06 83 PHE A O 1
ATOM 715 N N . VAL A 1 84 ? 2.540 -3.163 -1.462 1.00 94.88 84 VAL A N 1
ATOM 716 C CA . VAL A 1 84 ? 1.625 -2.084 -1.076 1.00 94.88 84 VAL A CA 1
ATOM 717 C C . VAL A 1 84 ? 0.645 -2.584 -0.022 1.00 94.88 84 VAL A C 1
ATOM 719 O O . VAL A 1 84 ? -0.191 -3.451 -0.281 1.00 94.88 84 VAL A O 1
ATOM 722 N N . TRP A 1 85 ? 0.695 -2.023 1.183 1.00 95.12 85 TRP A N 1
ATOM 723 C CA . TRP A 1 85 ? -0.347 -2.208 2.191 1.00 95.12 85 TRP A CA 1
ATOM 724 C C . TRP A 1 85 ? -1.359 -1.072 2.131 1.00 95.12 85 TRP A C 1
ATOM 726 O O . TRP A 1 85 ? -1.026 0.072 2.425 1.00 95.12 85 TRP A O 1
ATOM 736 N N . LYS A 1 86 ? -2.615 -1.407 1.832 1.00 94.81 86 LYS A N 1
ATOM 737 C CA . LYS A 1 86 ? -3.755 -0.496 1.983 1.00 94.81 86 LYS A CA 1
ATOM 738 C C . LYS A 1 86 ? -4.377 -0.668 3.360 1.00 94.81 86 LYS A C 1
ATOM 740 O O . LYS A 1 86 ? -4.640 -1.803 3.774 1.00 94.81 86 LYS A O 1
ATOM 745 N N . LEU A 1 87 ? -4.636 0.443 4.046 1.00 93.75 87 LEU A N 1
ATOM 746 C CA . LEU A 1 87 ? -5.467 0.439 5.245 1.00 93.75 87 LEU A CA 1
ATOM 747 C C . LEU A 1 87 ? -6.951 0.417 4.876 1.00 93.75 87 LEU A C 1
ATOM 749 O O . LEU A 1 87 ? -7.390 1.096 3.953 1.00 93.75 87 LEU A O 1
ATOM 753 N N . ILE A 1 88 ? -7.715 -0.374 5.620 1.00 92.12 88 ILE A N 1
ATOM 754 C CA . ILE A 1 88 ? -9.150 -0.584 5.435 1.00 92.12 88 ILE A CA 1
ATOM 755 C C . ILE A 1 88 ? -9.808 -0.347 6.787 1.00 92.12 88 ILE A C 1
ATOM 757 O O . ILE A 1 88 ? -9.396 -0.951 7.779 1.00 92.12 88 ILE A O 1
ATOM 761 N N . SER A 1 89 ? -10.810 0.523 6.842 1.00 91.12 89 SER A N 1
ATOM 762 C CA . SER A 1 89 ? -11.554 0.760 8.076 1.00 91.12 89 SER A CA 1
ATOM 763 C C . SER A 1 89 ? -12.311 -0.502 8.506 1.00 91.12 89 SER A C 1
ATOM 765 O O . SER A 1 89 ? -12.694 -1.337 7.682 1.00 91.12 89 SER A O 1
ATOM 767 N N . GLU A 1 90 ? -12.537 -0.677 9.805 1.00 91.44 90 GLU A N 1
ATOM 768 C CA . GLU A 1 90 ? -13.310 -1.810 10.315 1.00 91.44 90 GLU A CA 1
ATOM 769 C C . GLU A 1 90 ? -14.732 -1.843 9.730 1.00 91.44 90 GLU A C 1
ATOM 771 O O . GLU A 1 90 ? -15.250 -2.923 9.433 1.00 91.44 90 GLU A O 1
ATOM 776 N N . SER A 1 91 ? -15.358 -0.681 9.520 1.00 89.38 91 SER A N 1
ATOM 777 C CA . SER A 1 91 ? -16.664 -0.585 8.859 1.00 89.38 91 SER A CA 1
ATOM 778 C C . SER A 1 91 ? -16.643 -1.132 7.429 1.00 89.38 91 SER A C 1
ATOM 780 O O . SER A 1 91 ? -17.510 -1.938 7.075 1.00 89.38 91 SER A O 1
ATOM 782 N N . ASP A 1 92 ? -15.641 -0.770 6.625 1.00 89.06 92 ASP A N 1
ATOM 783 C CA . ASP A 1 92 ? -15.491 -1.278 5.260 1.00 89.06 92 ASP A CA 1
ATOM 784 C C . ASP A 1 92 ? -15.132 -2.756 5.232 1.00 89.06 92 ASP A C 1
ATOM 786 O O . ASP A 1 92 ? -15.685 -3.503 4.422 1.00 89.06 92 ASP A O 1
ATOM 790 N N . PHE A 1 93 ? -14.267 -3.197 6.146 1.00 89.88 93 PHE A N 1
ATOM 791 C CA . PHE A 1 93 ? -13.922 -4.604 6.294 1.00 89.88 93 PHE A CA 1
ATOM 792 C C . PHE A 1 93 ? -15.169 -5.452 6.575 1.00 89.88 93 PHE A C 1
ATOM 794 O O . PHE A 1 93 ? -15.412 -6.433 5.880 1.00 89.88 93 PHE A O 1
ATOM 801 N N . LYS A 1 94 ? -16.017 -5.035 7.526 1.00 90.19 94 LYS A N 1
ATOM 802 C CA . LYS A 1 94 ? -17.271 -5.736 7.855 1.00 90.19 94 LYS A CA 1
ATOM 803 C C . LYS A 1 94 ? -18.287 -5.701 6.715 1.00 90.19 94 LYS A C 1
ATOM 805 O O . LYS A 1 94 ? -19.003 -6.676 6.504 1.00 90.19 94 LYS A O 1
ATOM 810 N N . ARG A 1 95 ? -18.376 -4.583 5.988 1.00 89.06 95 ARG A N 1
ATOM 811 C CA . ARG A 1 95 ? -19.318 -4.412 4.872 1.00 89.06 95 ARG A CA 1
ATOM 812 C C . ARG A 1 95 ? -18.921 -5.226 3.639 1.00 89.06 95 ARG A C 1
ATOM 814 O O . ARG A 1 95 ? -19.797 -5.700 2.922 1.00 89.06 95 ARG A O 1
ATOM 821 N N . LEU A 1 96 ? -17.621 -5.365 3.384 1.00 88.50 96 LEU A N 1
ATOM 822 C CA . LEU A 1 96 ? -17.046 -5.939 2.164 1.00 88.50 96 LEU A CA 1
ATOM 823 C C . LEU A 1 96 ? -16.092 -7.108 2.476 1.00 88.50 96 LEU A C 1
ATOM 825 O O . LEU A 1 96 ? -15.060 -7.268 1.825 1.00 88.50 96 LEU A O 1
ATOM 829 N N . ASP A 1 97 ? -16.438 -7.936 3.464 1.00 80.06 97 ASP A N 1
ATOM 830 C CA . ASP A 1 97 ? -15.591 -9.022 3.991 1.00 80.06 97 ASP A CA 1
ATOM 831 C C . ASP A 1 97 ? -15.025 -9.941 2.890 1.00 80.06 97 ASP A C 1
ATOM 833 O O . ASP A 1 97 ? -13.837 -10.270 2.867 1.00 80.06 97 ASP A O 1
ATOM 837 N N . THR A 1 98 ? -15.843 -10.270 1.887 1.00 86.00 98 THR A N 1
ATOM 838 C CA . THR A 1 98 ? -15.429 -11.098 0.744 1.00 86.00 98 THR A CA 1
ATOM 839 C C . THR A 1 98 ? -14.333 -10.446 -0.100 1.00 86.00 98 THR A C 1
ATOM 841 O O . THR A 1 98 ? -13.393 -11.134 -0.507 1.00 86.00 98 THR A O 1
ATOM 844 N N . LEU A 1 99 ? -14.401 -9.129 -0.324 1.00 85.38 99 LEU A N 1
ATOM 845 C CA . LEU A 1 99 ? -13.374 -8.370 -1.048 1.00 85.38 99 LEU A CA 1
ATOM 846 C C . LEU A 1 99 ? -12.092 -8.240 -0.231 1.00 85.38 99 LEU A C 1
ATOM 848 O O . LEU A 1 99 ? -10.997 -8.205 -0.796 1.00 85.38 99 LEU A O 1
ATOM 852 N N . TYR A 1 100 ? -12.200 -8.212 1.095 1.00 86.69 100 TYR A N 1
ATOM 853 C CA . TYR A 1 100 ? -11.069 -8.015 1.997 1.00 86.69 100 TYR A CA 1
ATOM 854 C C . TYR A 1 100 ? -10.554 -9.291 2.655 1.00 86.69 100 TYR A C 1
ATOM 856 O O . TYR A 1 100 ? -9.711 -9.228 3.550 1.00 86.69 100 TYR A O 1
ATOM 864 N N . LYS A 1 101 ? -10.924 -10.459 2.119 1.00 86.38 101 LYS A N 1
ATOM 865 C CA . LYS A 1 101 ? -10.325 -11.740 2.500 1.00 86.38 101 LYS A CA 1
ATOM 866 C C . LYS A 1 101 ? -8.793 -11.644 2.509 1.00 86.38 101 LYS A C 1
ATOM 868 O O . LYS A 1 101 ? -8.186 -11.153 1.551 1.00 86.38 101 LYS A O 1
ATOM 873 N N . GLY A 1 102 ? -8.190 -12.097 3.610 1.00 87.75 102 GLY A N 1
ATOM 874 C CA . GLY A 1 102 ? -6.743 -12.048 3.847 1.00 87.75 102 GLY A CA 1
ATOM 875 C C . GLY A 1 102 ? -6.221 -10.747 4.470 1.00 87.75 102 GLY A C 1
ATOM 876 O O . GLY A 1 102 ? -5.027 -10.676 4.765 1.00 87.75 102 GLY A O 1
ATOM 877 N N . ALA A 1 103 ? -7.074 -9.741 4.699 1.00 92.75 103 ALA A N 1
ATOM 878 C CA . ALA A 1 103 ? -6.692 -8.571 5.480 1.00 92.75 103 ALA A CA 1
ATOM 879 C C . ALA A 1 103 ? -6.349 -8.972 6.925 1.00 92.75 103 ALA A C 1
ATOM 881 O O . ALA A 1 103 ? -6.918 -9.908 7.488 1.00 92.75 103 ALA A O 1
ATOM 882 N N . ARG A 1 104 ? -5.386 -8.270 7.520 1.00 93.38 104 ARG A N 1
ATOM 883 C CA . ARG A 1 104 ? -4.909 -8.509 8.885 1.00 93.38 104 ARG A CA 1
ATOM 884 C C . ARG A 1 104 ? -5.228 -7.308 9.754 1.00 93.38 104 ARG A C 1
ATOM 886 O O . ARG A 1 104 ? -5.030 -6.174 9.326 1.00 93.38 104 ARG A O 1
ATOM 893 N N . GLU A 1 105 ? -5.688 -7.565 10.970 1.00 92.88 105 GLU A N 1
ATOM 894 C CA . GLU A 1 105 ? -5.919 -6.516 11.963 1.00 92.88 105 GLU A CA 1
ATOM 895 C C . GLU A 1 105 ? -4.609 -5.779 12.277 1.00 92.88 105 GLU A C 1
ATOM 897 O O . GLU A 1 105 ? -3.520 -6.368 12.257 1.00 92.88 105 GLU A O 1
ATOM 902 N N . THR A 1 106 ? -4.709 -4.478 12.540 1.00 93.00 106 THR A N 1
ATOM 903 C CA . THR A 1 106 ? -3.582 -3.650 12.973 1.00 93.00 106 THR A CA 1
ATOM 904 C C . THR A 1 106 ? -3.880 -3.007 14.322 1.00 93.00 106 THR A C 1
ATOM 906 O O . THR A 1 106 ? -5.017 -2.984 14.782 1.00 93.00 106 THR A O 1
ATOM 909 N N . SER A 1 107 ? -2.854 -2.439 14.954 1.00 90.69 107 SER A N 1
ATOM 910 C CA . SER A 1 107 ? -3.018 -1.617 16.156 1.00 90.69 107 SER A CA 1
ATOM 911 C C . SER A 1 107 ? -3.406 -0.162 15.843 1.00 90.69 107 SER A C 1
ATOM 913 O O . SER A 1 107 ? -3.312 0.685 16.728 1.00 90.69 107 SER A O 1
ATOM 915 N N . ILE A 1 108 ? -3.717 0.170 14.585 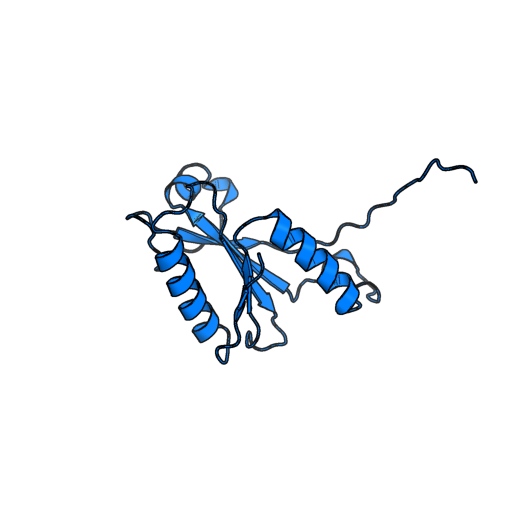1.00 91.56 108 ILE A N 1
ATOM 916 C CA . ILE A 1 108 ? -4.075 1.529 14.172 1.00 91.56 108 ILE A CA 1
ATOM 917 C C . ILE A 1 108 ? -5.544 1.767 14.511 1.00 91.56 108 ILE A C 1
ATOM 919 O O . ILE A 1 108 ? -6.416 0.977 14.148 1.00 91.56 108 ILE A O 1
ATOM 923 N N . GLU A 1 109 ? -5.797 2.889 15.174 1.00 90.19 109 GLU A N 1
ATOM 924 C CA . GLU A 1 109 ? -7.129 3.356 15.534 1.00 90.19 109 GLU A CA 1
ATOM 925 C C . GLU A 1 109 ? -7.230 4.848 15.213 1.00 90.19 109 GLU A C 1
ATOM 927 O O . GLU A 1 109 ? -6.379 5.638 15.635 1.00 90.19 109 GLU A O 1
ATOM 932 N N . ILE A 1 110 ? -8.253 5.227 14.448 1.00 87.00 110 ILE A N 1
ATOM 933 C CA . ILE A 1 110 ? -8.534 6.612 14.062 1.00 87.00 110 ILE A CA 1
ATOM 934 C C . ILE A 1 110 ? -9.963 6.916 14.497 1.00 87.00 110 ILE A C 1
ATOM 936 O O . ILE A 1 110 ? -10.892 6.227 14.093 1.00 87.00 110 ILE A O 1
ATOM 940 N N . ASN A 1 111 ? -10.148 7.936 15.338 1.00 84.69 111 ASN A N 1
ATOM 941 C CA . ASN A 1 111 ? -11.464 8.345 15.851 1.00 84.69 111 ASN A CA 1
ATOM 942 C C . ASN A 1 111 ? -12.288 7.194 16.479 1.00 84.69 111 ASN A C 1
ATOM 944 O O . ASN A 1 111 ? -13.511 7.181 16.376 1.00 84.69 111 ASN A O 1
ATOM 948 N N . GLY A 1 112 ? -11.624 6.236 17.139 1.00 85.31 112 GLY A N 1
ATOM 949 C CA . GLY A 1 112 ? -12.268 5.075 17.768 1.00 85.31 112 GLY A CA 1
ATOM 950 C C . GLY A 1 112 ? -12.594 3.920 16.814 1.00 85.31 112 GLY A C 1
ATOM 951 O O . GLY A 1 112 ? -13.129 2.907 17.256 1.00 85.31 112 GLY A O 1
ATOM 952 N N . GLU A 1 113 ? -12.272 4.044 15.524 1.00 89.25 113 GLU A N 1
ATOM 953 C CA . GLU A 1 113 ? -12.410 2.974 14.537 1.00 89.25 113 GLU A CA 1
ATOM 954 C C . GLU A 1 113 ? -11.063 2.283 14.300 1.00 89.25 113 GLU A C 1
ATOM 956 O O . GLU A 1 113 ? -10.048 2.944 14.050 1.00 89.25 113 GLU A O 1
ATOM 961 N N . ARG A 1 114 ? -11.046 0.946 14.367 1.00 92.25 114 ARG A N 1
ATOM 962 C CA . ARG A 1 114 ? -9.857 0.145 14.048 1.00 92.25 114 ARG A CA 1
ATOM 963 C C . ARG A 1 114 ? -9.647 0.020 12.553 1.00 92.25 114 ARG A C 1
ATOM 965 O O . ARG A 1 114 ? -10.594 -0.005 11.773 1.00 92.25 114 ARG A O 1
ATOM 972 N N . TYR A 1 115 ? -8.386 -0.133 12.171 1.00 93.06 115 TYR A N 1
ATOM 973 C CA . TYR A 1 115 ? -8.000 -0.337 10.783 1.00 93.06 115 TYR A CA 1
ATOM 974 C C . TYR A 1 115 ? -7.333 -1.698 10.589 1.00 93.06 115 TYR A C 1
ATOM 976 O O . TYR A 1 115 ? -6.509 -2.158 11.383 1.00 93.06 115 TYR A O 1
ATOM 984 N N . TYR A 1 116 ? -7.682 -2.334 9.483 1.00 94.12 116 TYR A N 1
ATOM 985 C CA . TYR A 1 116 ? -7.052 -3.530 8.951 1.00 94.12 116 TYR A CA 1
ATOM 986 C C . TYR A 1 116 ? -6.066 -3.122 7.864 1.00 94.12 116 TYR A C 1
ATOM 988 O O . TYR A 1 116 ? -6.168 -2.042 7.290 1.00 94.12 116 TYR A O 1
ATOM 996 N N . ARG A 1 117 ? -5.117 -3.998 7.547 1.00 94.38 117 ARG A N 1
ATOM 997 C CA . ARG A 1 117 ? -4.247 -3.850 6.381 1.00 94.38 117 ARG A CA 1
ATOM 998 C C . ARG A 1 117 ? -4.442 -5.006 5.424 1.00 94.38 117 ARG A C 1
ATOM 1000 O O . ARG A 1 117 ? -4.534 -6.159 5.851 1.00 94.38 117 ARG A O 1
ATOM 1007 N N . LYS A 1 118 ? -4.428 -4.717 4.131 1.00 94.00 118 LYS A N 1
ATOM 1008 C CA . LYS A 1 118 ? -4.401 -5.729 3.079 1.00 94.00 118 LYS A CA 1
ATOM 1009 C C . LYS A 1 118 ? -3.241 -5.459 2.140 1.00 94.00 118 LYS A C 1
ATOM 1011 O O . LYS A 1 118 ? -3.008 -4.319 1.753 1.00 94.00 118 LYS A O 1
ATOM 1016 N N . LEU A 1 119 ? -2.529 -6.526 1.790 1.00 93.19 119 LEU A N 1
ATOM 1017 C CA .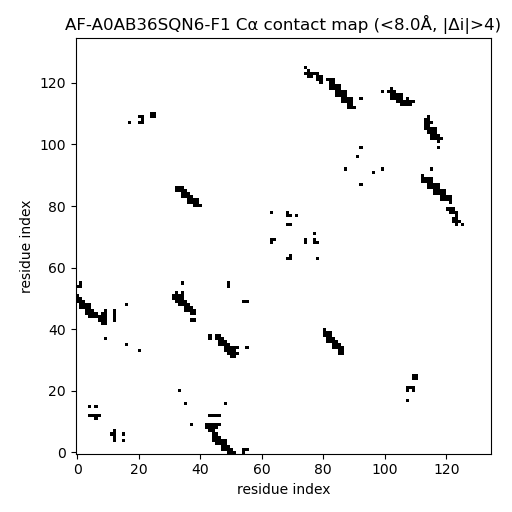 LEU A 1 119 ? -1.534 -6.474 0.733 1.00 93.19 119 LEU A CA 1
ATOM 1018 C C . LEU A 1 119 ? -2.242 -6.415 -0.620 1.00 93.19 119 LEU A C 1
ATOM 1020 O O . LEU A 1 119 ? -3.065 -7.280 -0.929 1.00 93.19 119 LEU A O 1
ATOM 1024 N N . ILE A 1 120 ? -1.923 -5.382 -1.387 1.00 90.69 120 ILE A N 1
ATOM 1025 C CA . ILE A 1 120 ? -2.331 -5.196 -2.772 1.00 90.69 120 ILE A CA 1
ATOM 1026 C C . ILE A 1 120 ? -1.125 -5.539 -3.637 1.00 90.69 120 ILE A C 1
ATOM 1028 O O . ILE A 1 120 ? -0.007 -5.115 -3.345 1.00 90.69 120 ILE A O 1
ATOM 1032 N N . LYS A 1 121 ? -1.357 -6.347 -4.672 1.00 87.38 121 LYS A N 1
ATOM 1033 C CA . LYS A 1 121 ? -0.337 -6.639 -5.674 1.00 87.38 121 LYS A CA 1
ATOM 1034 C C . LYS A 1 121 ? -0.271 -5.486 -6.664 1.00 87.38 121 LYS A C 1
ATOM 1036 O O . LYS A 1 121 ? -1.315 -5.062 -7.156 1.00 87.38 121 LYS A O 1
ATOM 1041 N N . VAL A 1 122 ? 0.938 -5.028 -6.960 1.00 89.25 122 VAL A N 1
ATOM 1042 C CA . VAL A 1 122 ? 1.189 -4.177 -8.122 1.00 89.25 122 VAL A CA 1
ATOM 1043 C C . VAL A 1 122 ? 1.173 -5.080 -9.350 1.00 89.25 122 VAL A C 1
ATOM 1045 O O . VAL A 1 122 ? 1.785 -6.146 -9.339 1.00 89.25 122 VAL A O 1
ATOM 1048 N N . SER A 1 123 ? 0.429 -4.689 -10.376 1.00 84.94 123 SER A N 1
ATOM 1049 C CA . SER A 1 123 ? 0.385 -5.390 -11.656 1.00 84.94 123 SER A CA 1
ATOM 1050 C C . SER A 1 123 ? 0.610 -4.363 -12.750 1.00 84.94 123 SER A C 1
ATOM 1052 O O . SER A 1 123 ? -0.029 -3.312 -12.750 1.00 84.94 123 SER A O 1
ATOM 1054 N N . VAL A 1 124 ? 1.558 -4.648 -13.637 1.00 86.50 124 VAL A N 1
ATOM 1055 C CA . VAL A 1 124 ? 1.863 -3.780 -14.773 1.00 86.50 124 VAL A CA 1
ATOM 1056 C C . VAL A 1 124 ? 1.056 -4.262 -15.970 1.00 86.50 124 VAL A C 1
ATOM 1058 O O . VAL A 1 124 ? 1.215 -5.399 -16.409 1.00 86.50 124 VAL A O 1
ATOM 1061 N N . GLU A 1 125 ? 0.207 -3.389 -16.512 1.00 84.00 125 GLU A N 1
ATOM 1062 C CA . GLU A 1 125 ? -0.625 -3.695 -17.677 1.00 84.00 125 GLU A CA 1
ATOM 1063 C C . GLU A 1 125 ? -0.104 -2.967 -18.932 1.00 84.00 125 GLU A C 1
ATOM 1065 O O . GLU A 1 125 ? -0.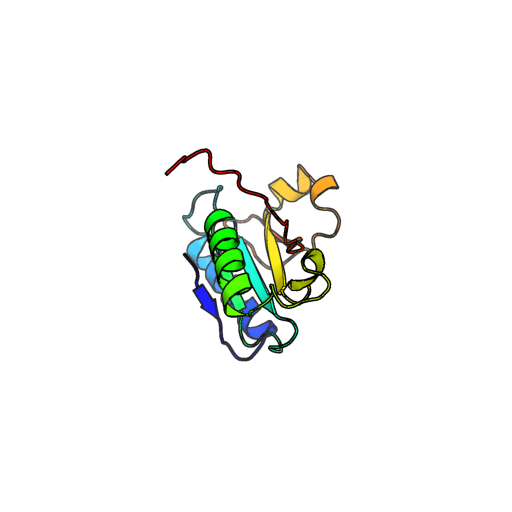122 -1.731 -18.993 1.00 84.00 125 GLU A O 1
ATOM 1070 N N . PRO A 1 126 ? 0.352 -3.691 -19.973 1.00 73.50 126 PRO A N 1
ATOM 1071 C CA . PRO A 1 126 ? 0.793 -3.063 -21.211 1.00 73.50 126 PRO A CA 1
ATOM 1072 C C . PRO A 1 126 ? -0.401 -2.476 -21.977 1.00 73.50 126 PRO A C 1
ATOM 1074 O O . PRO A 1 126 ? -1.329 -3.186 -22.360 1.00 73.50 126 PRO A O 1
ATOM 1077 N N . THR A 1 127 ? -0.356 -1.172 -22.262 1.00 79.81 127 THR A N 1
ATOM 1078 C CA . THR A 1 127 ? -1.399 -0.469 -23.026 1.00 79.81 127 THR A CA 1
ATOM 1079 C C . THR A 1 127 ? -0.877 -0.027 -24.394 1.00 79.81 127 THR A C 1
ATOM 1081 O O . THR A 1 127 ? 0.173 0.604 -24.495 1.00 79.81 127 THR A O 1
ATOM 1084 N N . VAL A 1 128 ? -1.630 -0.310 -25.465 1.00 76.31 128 VAL A N 1
ATOM 1085 C CA . VAL A 1 128 ? -1.351 0.205 -26.818 1.00 76.31 128 VAL A CA 1
ATOM 1086 C C . VAL A 1 128 ? -2.178 1.465 -27.059 1.00 76.31 128 VAL A C 1
ATOM 1088 O O . VAL A 1 128 ? -3.405 1.405 -27.122 1.00 76.31 128 VAL A O 1
ATOM 1091 N N . VAL A 1 129 ? -1.512 2.605 -27.242 1.00 77.06 129 VAL A N 1
ATOM 1092 C CA . VAL A 1 129 ? -2.169 3.877 -27.575 1.00 77.06 129 VAL A CA 1
ATOM 1093 C C . VAL A 1 129 ? -2.068 4.122 -29.079 1.00 77.06 129 VAL A C 1
ATOM 1095 O O . VAL A 1 129 ? -0.984 4.357 -29.610 1.00 77.06 129 VAL A O 1
ATOM 1098 N N . VAL A 1 130 ? -3.204 4.087 -29.780 1.00 81.50 130 VAL A N 1
ATOM 1099 C CA . VAL A 1 130 ? -3.283 4.441 -31.206 1.00 81.50 130 VAL A CA 1
ATOM 1100 C C . VAL A 1 130 ? -3.646 5.917 -31.324 1.00 81.50 130 VAL A C 1
ATOM 1102 O O . VAL A 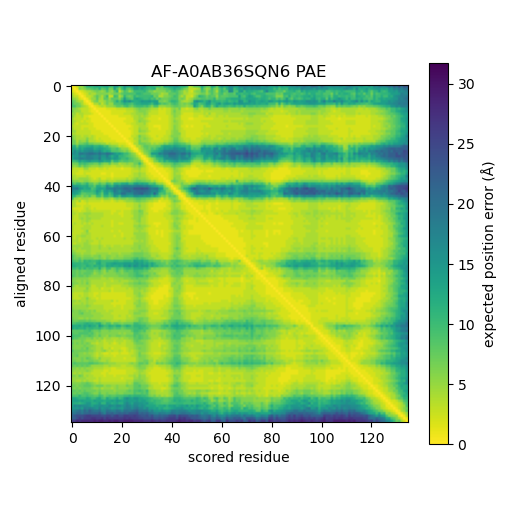1 130 ? -4.783 6.309 -31.072 1.00 81.50 130 VAL A O 1
ATOM 1105 N N . SER A 1 131 ? -2.677 6.742 -31.716 1.00 79.25 131 SER A N 1
ATOM 1106 C CA . SER A 1 131 ? -2.928 8.145 -32.040 1.00 79.25 131 SER A CA 1
ATOM 1107 C C . SER A 1 131 ? -3.380 8.277 -33.493 1.00 79.25 131 SER A C 1
ATOM 1109 O O . SER A 1 131 ? -2.712 7.789 -34.402 1.00 79.25 131 SER A O 1
ATOM 1111 N N . THR A 1 132 ? -4.500 8.963 -33.721 1.00 79.12 132 THR A N 1
ATOM 1112 C CA . THR A 1 132 ? -4.990 9.318 -35.064 1.00 79.12 132 THR A CA 1
ATOM 1113 C C . THR A 1 132 ? -4.465 10.672 -35.539 1.00 79.12 132 THR A C 1
ATOM 1115 O O . THR A 1 132 ? -5.005 11.235 -36.491 1.00 79.12 132 THR A O 1
ATOM 1118 N N . ASN A 1 133 ? -3.448 11.233 -34.877 1.00 72.00 133 ASN A N 1
ATOM 1119 C CA . ASN A 1 133 ? -2.782 12.438 -35.359 1.00 72.00 133 ASN A CA 1
ATOM 1120 C C . ASN A 1 133 ? -1.953 12.075 -36.596 1.00 72.00 133 ASN A C 1
ATOM 1122 O O . ASN A 1 133 ? -0.794 11.680 -36.496 1.00 72.00 133 ASN A O 1
ATOM 1126 N N . PHE A 1 134 ? -2.582 12.177 -37.765 1.00 68.19 134 PHE A N 1
ATOM 1127 C CA . PHE A 1 1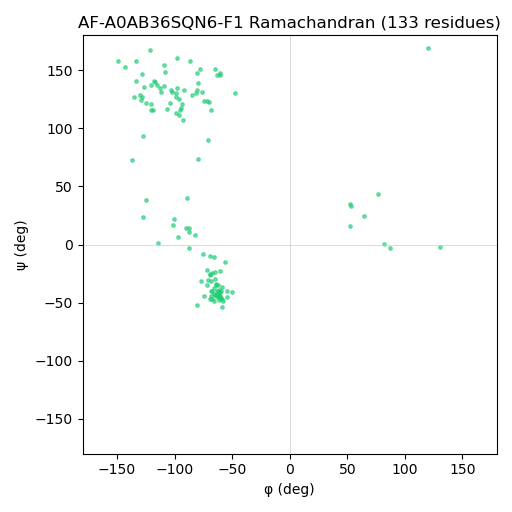34 ? -1.895 12.177 -39.049 1.00 68.19 134 PHE A CA 1
ATOM 1128 C C . PHE A 1 134 ? -1.097 13.486 -39.151 1.00 68.19 134 PHE A C 1
ATOM 1130 O O . PHE A 1 134 ? -1.689 14.566 -39.099 1.00 68.19 134 PHE A O 1
ATOM 1137 N N . TYR A 1 135 ? 0.233 13.372 -39.208 1.00 60.03 135 TYR A N 1
ATOM 1138 C CA . TYR A 1 135 ? 1.155 14.479 -39.491 1.00 60.03 135 TYR A CA 1
ATOM 1139 C C . TYR A 1 135 ? 1.062 14.919 -40.955 1.00 60.03 135 TYR A C 1
ATOM 1141 O O . TYR A 1 135 ? 0.851 14.033 -41.817 1.00 60.03 135 TYR A O 1
#

Secondary structure (DSSP, 8-state):
-EEEE-SSSHHHHHHHHHHHHHHHTTTS-TT---EEEEETTTTT-SEEEESSHHHHHHHHHHHHHHTTTTSSS-GGGTTTTEEEEEEEEHHHHHHTTTTTTT-EEEEEEETTEEEEEEEEEP-------------

Mean predicted aligned error: 6.6 Å